Protein AF-A0A8I0LE30-F1 (afdb_monomer)

pLDDT: mean 90.06, std 8.01, range [55.5, 97.81]

Radius of gyration: 14.78 Å; Cα contacts (8 Å, |Δi|>4): 82; chains: 1; bounding box: 33×23×41 Å

Sequence (80 aa):
EMKALLGDRFDVMSMAEAGVSEDAEETGATFAENAVIKAQALMNQAKCAVVADDSGLVVDALDGRPGIYSARYAGVHGDD

Nearest PDB structures (foldseek):
  4bnq-assembly1_B  TM=8.551E-01  e=2.504E-03  Staphylococcus aureus
  2q16-assembly1_B  TM=8.945E-01  e=4.251E-03  Escherichia coli K-12
  2pyu-assembly1_A-2  TM=8.188E-01  e=3.263E-03  Escherichia coli K-12

Foldseek 3Di:
DVCVVCDPVDDDDDCVRLVHDFPFDQPDPAQVSSQVSRQVVVCVVSVDGGGGGQDADADVVVVGPPHSCRQQSVHDRPPD

InterPro domains:
  IPR002637 RdgB/HAM1 [PF01725] (1-79)
  IPR029001 Inosine triphosphate pyrophosphatase-like [G3DSA:3.90.950.10] (1-80)
  IPR029001 Inosine triphosphate pyrophosphatase-like [SSF52972] (1-80)

Structure (mmCIF, N/CA/C/O backbone):
data_AF-A0A8I0LE30-F1
#
_entry.id   AF-A0A8I0LE30-F1
#
loop_
_atom_site.group_PDB
_atom_site.id
_atom_site.type_symbol
_atom_site.label_atom_id
_atom_site.label_alt_id
_atom_site.label_comp_id
_atom_site.label_asym_id
_atom_site.label_entity_id
_atom_site.label_seq_id
_atom_site.pdbx_PDB_ins_code
_atom_site.Cartn_x
_atom_site.Cartn_y
_atom_site.Cartn_z
_atom_site.occupancy
_atom_site.B_iso_or_equiv
_atom_site.auth_seq_id
_atom_site.auth_comp_id
_atom_site.auth_asym_id
_atom_site.auth_atom_id
_atom_site.pdbx_PDB_model_num
ATOM 1 N N . GLU A 1 1 ? -13.422 2.187 -0.225 1.00 84.44 1 GLU A N 1
ATOM 2 C CA . GLU A 1 1 ? -13.677 0.823 -0.749 1.00 84.44 1 GLU A CA 1
ATOM 3 C C . GLU A 1 1 ? -13.706 -0.243 0.345 1.00 84.44 1 GLU A C 1
ATOM 5 O O . GLU A 1 1 ? -14.700 -0.951 0.442 1.00 8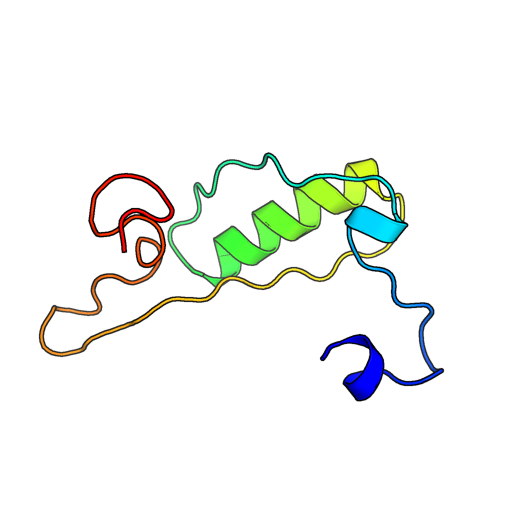4.44 1 GLU A O 1
ATOM 10 N N . MET A 1 2 ? -12.699 -0.311 1.229 1.00 89.44 2 MET A N 1
ATOM 11 C CA . MET A 1 2 ? -12.638 -1.306 2.319 1.00 89.44 2 MET A CA 1
ATOM 12 C C . MET A 1 2 ? -13.910 -1.405 3.180 1.00 89.44 2 MET A C 1
ATOM 14 O O . MET A 1 2 ? -14.403 -2.511 3.385 1.00 89.44 2 MET A O 1
ATOM 18 N N . LYS A 1 3 ? -14.498 -0.275 3.617 1.00 89.06 3 LYS A N 1
ATOM 19 C CA . LYS A 1 3 ? -15.758 -0.284 4.393 1.00 89.06 3 LYS A CA 1
ATOM 20 C C . LYS A 1 3 ? -16.900 -0.984 3.637 1.00 89.06 3 LYS A C 1
ATOM 22 O O . LYS A 1 3 ? -17.640 -1.765 4.218 1.00 89.06 3 LYS A O 1
ATOM 27 N N . ALA A 1 4 ? -17.006 -0.751 2.326 1.00 90.44 4 ALA A N 1
ATOM 28 C CA . ALA A 1 4 ? -18.044 -1.354 1.490 1.00 90.44 4 ALA A CA 1
ATOM 29 C C . ALA A 1 4 ? -17.824 -2.863 1.276 1.00 90.44 4 ALA A C 1
ATOM 31 O O . ALA A 1 4 ? -18.784 -3.626 1.280 1.00 90.44 4 ALA A O 1
ATOM 32 N N . LEU A 1 5 ? -16.568 -3.299 1.118 1.00 90.50 5 LEU A N 1
ATOM 33 C CA . LEU A 1 5 ? -16.219 -4.715 0.930 1.00 90.50 5 LEU A CA 1
ATOM 34 C C . LEU A 1 5 ? -16.406 -5.547 2.208 1.00 90.50 5 LEU A C 1
ATOM 36 O O . LEU A 1 5 ? -16.832 -6.704 2.158 1.00 90.50 5 LEU A O 1
ATOM 40 N N . LEU A 1 6 ? -16.060 -4.978 3.361 1.00 91.38 6 LEU A N 1
ATOM 41 C CA . LEU A 1 6 ? -16.112 -5.683 4.640 1.00 91.38 6 LEU A CA 1
ATOM 42 C C . LEU A 1 6 ? -17.516 -5.654 5.261 1.00 91.38 6 LEU A C 1
ATOM 44 O O . LEU A 1 6 ? -17.906 -6.643 5.897 1.00 91.38 6 LEU A O 1
ATOM 48 N N . GLY A 1 7 ? -18.291 -4.598 4.990 1.00 89.81 7 GLY A N 1
ATOM 49 C CA . GLY A 1 7 ? -19.628 -4.385 5.542 1.00 89.81 7 GLY A CA 1
ATOM 50 C C . GLY A 1 7 ? -19.605 -4.295 7.068 1.00 89.81 7 GLY A C 1
ATOM 51 O O . GLY A 1 7 ? -18.566 -4.031 7.668 1.00 89.81 7 GLY A O 1
ATOM 52 N N . ASP A 1 8 ? -20.728 -4.614 7.708 1.00 93.31 8 ASP A N 1
ATOM 53 C CA . ASP A 1 8 ? -20.899 -4.487 9.167 1.00 93.31 8 ASP A CA 1
ATOM 54 C C . ASP A 1 8 ? -20.179 -5.579 9.987 1.00 93.31 8 ASP A C 1
ATOM 56 O O . ASP A 1 8 ? -20.377 -5.705 11.194 1.00 93.31 8 ASP A O 1
ATOM 60 N N . ARG A 1 9 ? -19.349 -6.412 9.343 1.00 94.50 9 ARG A N 1
ATOM 61 C CA . ARG A 1 9 ? -18.583 -7.476 10.020 1.00 94.50 9 ARG A CA 1
ATOM 62 C C . ARG A 1 9 ? -17.418 -6.934 10.841 1.00 94.50 9 ARG A C 1
ATOM 64 O O . ARG A 1 9 ? -16.949 -7.621 11.744 1.00 94.50 9 ARG A O 1
ATOM 71 N N . PHE A 1 10 ? -16.938 -5.743 10.497 1.00 93.06 10 PHE A N 1
ATOM 72 C CA . PHE A 1 10 ? -15.807 -5.089 11.139 1.00 93.06 10 PHE A CA 1
ATOM 73 C C . PHE A 1 10 ? -16.100 -3.599 11.293 1.00 93.06 10 PHE A C 1
ATOM 75 O O . PHE A 1 10 ? -16.681 -2.987 10.399 1.00 93.06 10 PHE A O 1
ATOM 82 N N . ASP A 1 11 ? -15.645 -3.013 12.398 1.00 93.00 11 ASP A N 1
ATOM 83 C CA . ASP A 1 11 ? -15.591 -1.561 12.538 1.00 93.00 11 ASP A CA 1
ATOM 84 C C . ASP A 1 11 ? -14.335 -1.049 11.825 1.00 93.00 11 ASP A C 1
ATOM 86 O O . ASP A 1 11 ? -13.207 -1.281 12.265 1.00 93.00 11 ASP A O 1
ATOM 90 N N . VAL A 1 12 ? -14.531 -0.443 10.654 1.00 94.00 12 VAL A N 1
ATOM 91 C CA . VAL A 1 12 ? -13.447 -0.018 9.768 1.00 94.00 12 VAL A CA 1
ATOM 92 C C . VAL A 1 12 ? -13.320 1.495 9.830 1.00 94.00 12 VAL A C 1
ATOM 94 O O . VAL A 1 12 ? -14.249 2.231 9.485 1.00 94.00 12 VAL A O 1
ATOM 97 N N . MET A 1 13 ? -12.124 1.954 10.177 1.00 93.56 13 MET A N 1
ATOM 98 C CA . MET A 1 13 ? -11.759 3.364 10.244 1.00 93.56 13 MET A CA 1
ATOM 99 C C . MET A 1 13 ? -10.573 3.670 9.329 1.00 93.56 13 MET A C 1
ATOM 101 O O . MET A 1 13 ? -9.714 2.827 9.081 1.00 93.56 13 MET A O 1
ATOM 105 N N . SER A 1 14 ? -10.555 4.883 8.796 1.00 93.19 14 SER A N 1
ATOM 106 C CA . SER A 1 14 ? -9.414 5.468 8.098 1.00 93.19 14 SER A CA 1
ATOM 107 C C . SER A 1 14 ? -8.355 5.949 9.093 1.00 93.19 14 SER A C 1
ATOM 109 O O . SER A 1 14 ? -8.646 6.163 10.269 1.00 93.19 14 SER A O 1
ATOM 111 N N . MET A 1 15 ? -7.133 6.192 8.612 1.00 92.31 15 MET A N 1
ATOM 112 C CA . MET A 1 15 ? -6.056 6.765 9.432 1.00 92.31 15 MET A CA 1
ATOM 113 C C . MET A 1 15 ? -6.457 8.098 10.080 1.00 92.31 15 MET A C 1
ATOM 115 O O . MET A 1 15 ? -6.179 8.320 11.255 1.00 92.31 15 MET A O 1
ATOM 119 N N . ALA A 1 16 ? -7.181 8.947 9.341 1.00 92.12 16 ALA A N 1
ATOM 120 C CA . ALA A 1 16 ? -7.670 10.229 9.841 1.00 92.12 16 ALA A CA 1
ATOM 121 C C . ALA A 1 16 ? -8.689 10.064 10.983 1.00 92.12 16 ALA A C 1
ATOM 123 O O . ALA A 1 16 ? -8.598 10.765 11.986 1.00 92.12 16 ALA A O 1
ATOM 124 N N . GLU A 1 17 ? -9.628 9.118 10.861 1.00 93.88 17 GLU A N 1
ATOM 125 C CA . GLU A 1 17 ? -10.593 8.795 11.927 1.00 93.88 17 GLU A CA 1
ATOM 126 C C . GLU A 1 17 ? -9.895 8.223 13.172 1.00 93.88 17 GLU A C 1
ATOM 128 O O . GLU A 1 17 ? -10.304 8.512 14.294 1.00 93.88 17 GLU A O 1
ATOM 133 N N . ALA A 1 18 ? -8.822 7.452 12.978 1.00 92.00 18 ALA A N 1
ATOM 134 C CA . ALA A 1 18 ? -8.002 6.901 14.055 1.00 92.00 18 ALA A CA 1
ATOM 135 C C . ALA A 1 18 ? -7.004 7.912 14.658 1.00 92.00 18 ALA A C 1
ATOM 137 O O . ALA A 1 18 ? -6.378 7.615 15.675 1.00 92.00 18 ALA A O 1
ATOM 138 N N . GLY A 1 19 ? -6.838 9.094 14.052 1.00 92.94 19 GLY A N 1
ATOM 139 C CA . GLY A 1 19 ? -5.881 10.109 14.499 1.00 92.94 19 GLY A CA 1
ATOM 140 C C . GLY A 1 19 ? -4.414 9.680 14.377 1.00 92.94 19 GLY A C 1
ATOM 141 O O . GLY A 1 19 ? -3.588 10.118 15.176 1.00 92.94 19 GLY A O 1
ATOM 142 N N . VAL A 1 20 ? -4.094 8.815 13.411 1.00 91.69 20 VAL A N 1
ATOM 143 C CA . VAL A 1 20 ? -2.735 8.309 13.151 1.00 91.69 20 VAL A CA 1
ATOM 144 C C . VAL A 1 20 ? -2.250 8.743 11.774 1.00 91.69 20 VAL A C 1
ATOM 146 O O . VAL A 1 20 ? -3.052 9.052 10.890 1.00 91.69 20 VAL A O 1
ATOM 149 N N . SER A 1 21 ? -0.936 8.740 11.575 1.00 89.69 21 SER A N 1
ATOM 150 C CA . SER A 1 21 ? -0.325 9.040 10.283 1.00 89.69 21 SER A CA 1
ATOM 151 C C . SER A 1 21 ? 0.768 8.040 9.950 1.00 89.69 21 SER A C 1
ATOM 153 O O . SER A 1 21 ? 1.503 7.556 10.815 1.00 89.69 21 SER A O 1
ATOM 155 N N . GLU A 1 22 ? 0.872 7.752 8.664 1.00 81.44 22 GLU A N 1
ATOM 156 C CA . GLU A 1 22 ? 1.928 6.932 8.106 1.00 81.44 22 GLU A CA 1
ATOM 157 C C . GLU A 1 22 ? 3.170 7.787 7.852 1.00 81.44 22 GLU A C 1
ATOM 159 O O . GLU A 1 22 ? 3.103 8.779 7.136 1.00 81.44 22 GLU A O 1
ATOM 164 N N . ASP A 1 23 ? 4.287 7.400 8.464 1.00 79.25 23 ASP A N 1
ATOM 165 C CA . ASP A 1 23 ? 5.601 8.039 8.285 1.00 79.25 23 ASP A CA 1
ATOM 166 C C . ASP A 1 23 ? 6.698 6.963 8.167 1.00 79.25 23 ASP A C 1
ATOM 168 O O . ASP A 1 23 ? 7.802 7.075 8.694 1.00 79.25 23 ASP A O 1
ATOM 172 N N . ALA A 1 24 ? 6.336 5.821 7.575 1.00 86.12 24 ALA A N 1
ATOM 173 C CA . ALA A 1 24 ? 7.232 4.686 7.424 1.00 86.12 24 ALA A CA 1
ATOM 174 C C . ALA A 1 24 ? 7.994 4.788 6.102 1.00 86.12 24 ALA A C 1
ATOM 176 O O . ALA A 1 24 ? 7.387 4.902 5.039 1.00 86.12 24 ALA A O 1
ATOM 177 N N . GLU A 1 25 ? 9.322 4.688 6.156 1.00 87.38 25 GLU A N 1
ATOM 178 C CA . GLU A 1 25 ? 10.130 4.598 4.942 1.00 87.38 25 GLU A CA 1
ATOM 179 C C . GLU A 1 25 ? 9.876 3.266 4.212 1.00 87.38 25 GLU A C 1
ATOM 181 O O . GLU A 1 25 ? 10.112 2.177 4.747 1.00 87.38 25 GLU A O 1
ATOM 186 N N . GLU A 1 26 ? 9.432 3.355 2.956 1.00 87.62 26 GLU A N 1
ATOM 187 C CA . GLU A 1 26 ? 9.206 2.220 2.053 1.00 87.62 26 GLU A CA 1
ATOM 188 C C . GLU A 1 26 ? 10.536 1.632 1.559 1.00 87.62 26 GLU A C 1
ATOM 190 O O . GLU A 1 26 ? 11.021 1.926 0.463 1.00 87.62 26 GLU A O 1
ATOM 195 N N . THR A 1 27 ? 11.151 0.816 2.411 1.00 93.06 27 THR A N 1
ATOM 196 C CA . THR A 1 27 ? 12.459 0.179 2.182 1.00 93.06 27 THR A CA 1
ATOM 197 C C . THR A 1 27 ? 12.362 -1.234 1.600 1.00 93.06 27 THR A C 1
ATOM 199 O O . THR A 1 27 ? 13.384 -1.900 1.430 1.00 93.06 27 THR A O 1
ATOM 202 N N . GLY A 1 28 ? 11.150 -1.703 1.289 1.00 91.44 28 GLY A N 1
ATOM 203 C CA . GLY A 1 28 ? 10.916 -3.005 0.675 1.00 91.44 28 GLY A CA 1
ATOM 204 C C . GLY A 1 28 ? 11.397 -3.066 -0.776 1.00 91.44 28 GLY A C 1
ATOM 205 O O . GLY A 1 28 ? 11.442 -2.066 -1.492 1.00 91.44 28 GLY A O 1
ATOM 206 N N . ALA A 1 29 ? 11.736 -4.270 -1.229 1.00 93.31 29 ALA A N 1
ATOM 207 C CA . ALA A 1 29 ? 12.068 -4.572 -2.619 1.00 93.31 29 ALA A CA 1
ATOM 208 C C . ALA A 1 29 ? 10.832 -4.989 -3.441 1.00 93.31 29 ALA A C 1
ATOM 210 O O . ALA A 1 29 ? 10.916 -5.125 -4.663 1.00 93.31 29 ALA A O 1
ATOM 211 N N . THR A 1 30 ? 9.683 -5.195 -2.792 1.00 94.69 30 THR A N 1
ATOM 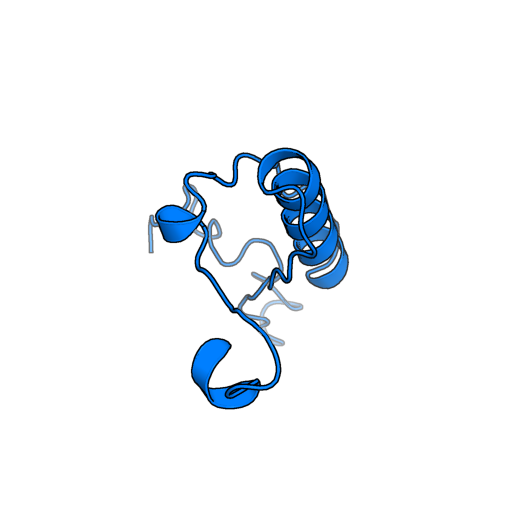212 C CA . THR A 1 30 ? 8.418 -5.588 -3.427 1.00 94.69 30 THR A CA 1
ATOM 213 C C . THR A 1 30 ? 7.231 -4.807 -2.862 1.00 94.69 30 THR A C 1
ATOM 215 O O . THR A 1 30 ? 7.274 -4.341 -1.724 1.00 94.69 30 THR A O 1
ATOM 218 N N . PHE A 1 31 ? 6.130 -4.737 -3.621 1.00 95.25 31 PHE A N 1
ATOM 219 C CA . PHE A 1 31 ? 4.868 -4.146 -3.149 1.00 95.25 31 PHE A CA 1
ATOM 220 C C . PHE A 1 31 ? 4.378 -4.794 -1.845 1.00 95.25 31 PHE A C 1
ATOM 222 O O . PHE A 1 31 ? 3.964 -4.119 -0.909 1.00 95.25 31 PHE A O 1
ATOM 229 N N . ALA A 1 32 ? 4.481 -6.123 -1.744 1.00 96.12 32 ALA A N 1
ATOM 230 C CA . ALA A 1 32 ? 4.064 -6.848 -0.548 1.00 96.12 32 ALA A CA 1
ATOM 231 C C . ALA A 1 32 ? 4.891 -6.454 0.688 1.00 96.12 32 ALA A C 1
ATOM 233 O O . ALA A 1 32 ? 4.334 -6.283 1.770 1.00 96.12 32 ALA A O 1
ATOM 234 N N . GLU A 1 33 ? 6.206 -6.280 0.537 1.00 96.12 33 GLU A N 1
ATOM 235 C CA . GLU A 1 33 ? 7.078 -5.840 1.633 1.00 96.12 33 GLU A CA 1
ATOM 236 C C . GLU A 1 33 ? 6.749 -4.413 2.079 1.00 96.12 33 GLU A C 1
ATOM 238 O O . GLU A 1 33 ? 6.626 -4.171 3.279 1.00 96.12 33 GLU A O 1
ATOM 243 N N . ASN A 1 34 ? 6.522 -3.492 1.138 1.00 94.62 34 ASN A N 1
ATOM 244 C CA . ASN A 1 34 ? 6.091 -2.132 1.464 1.00 94.62 34 ASN A CA 1
ATOM 245 C C . ASN A 1 34 ? 4.735 -2.125 2.179 1.00 94.62 34 ASN A C 1
ATOM 247 O O . ASN A 1 34 ? 4.601 -1.485 3.219 1.00 94.62 34 ASN A O 1
ATOM 251 N N . ALA A 1 35 ? 3.745 -2.882 1.697 1.00 95.06 35 ALA A N 1
ATOM 252 C CA . ALA A 1 35 ? 2.441 -2.989 2.354 1.00 95.06 35 ALA A CA 1
ATOM 253 C C . ALA A 1 35 ? 2.563 -3.501 3.804 1.00 95.06 35 ALA A C 1
ATOM 255 O O . ALA A 1 35 ? 1.897 -2.990 4.705 1.00 95.06 35 ALA A O 1
ATOM 256 N N . VAL A 1 36 ? 3.452 -4.467 4.062 1.00 95.38 36 VAL A N 1
ATOM 257 C CA . VAL A 1 36 ? 3.723 -4.964 5.421 1.00 95.38 36 VAL A CA 1
ATOM 258 C C . VAL A 1 36 ? 4.384 -3.897 6.296 1.00 95.38 36 VAL A C 1
ATOM 260 O O . VAL A 1 36 ? 3.950 -3.707 7.433 1.00 95.38 36 VAL A O 1
ATOM 263 N N . ILE A 1 37 ? 5.398 -3.189 5.787 1.00 94.50 37 ILE A N 1
ATOM 264 C CA . ILE A 1 37 ? 6.082 -2.100 6.510 1.00 94.50 37 ILE A CA 1
ATOM 265 C C . ILE A 1 37 ? 5.066 -1.039 6.954 1.00 94.50 37 ILE A C 1
ATOM 267 O O . ILE A 1 37 ? 5.000 -0.688 8.136 1.00 94.50 37 ILE A O 1
ATOM 271 N N . LYS A 1 38 ? 4.225 -0.608 6.014 1.00 92.81 38 LYS A N 1
ATOM 272 C CA . LYS A 1 38 ? 3.144 0.363 6.200 1.00 92.81 38 LYS A CA 1
ATOM 273 C C . LYS A 1 38 ? 2.141 -0.072 7.269 1.00 92.81 38 LYS A C 1
ATOM 275 O O . LYS A 1 38 ? 1.928 0.621 8.270 1.00 92.81 38 LYS A O 1
ATOM 280 N N . ALA A 1 39 ? 1.606 -1.289 7.142 1.00 94.62 39 ALA A N 1
ATOM 281 C CA . ALA A 1 39 ? 0.672 -1.846 8.121 1.00 94.62 39 ALA A CA 1
ATOM 282 C C . ALA A 1 39 ? 1.292 -1.954 9.524 1.00 94.62 39 ALA A C 1
ATOM 284 O O . ALA A 1 39 ? 0.650 -1.605 10.518 1.00 94.62 39 ALA A O 1
ATOM 285 N N . GLN A 1 40 ? 2.543 -2.411 9.622 1.00 93.31 40 GLN A N 1
ATOM 286 C CA . GLN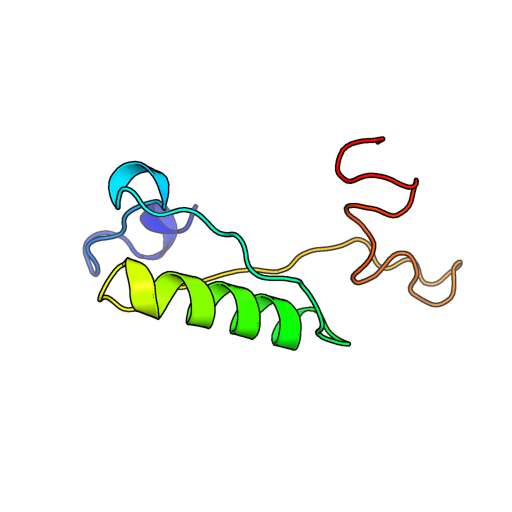 A 1 40 ? 3.218 -2.617 10.902 1.00 93.31 40 GLN A CA 1
ATOM 287 C C . GLN A 1 40 ? 3.524 -1.299 11.622 1.00 93.31 40 GLN A C 1
ATOM 289 O O . GLN A 1 40 ? 3.388 -1.224 12.850 1.00 93.31 40 GLN A O 1
ATOM 294 N N . ALA A 1 41 ? 3.912 -0.263 10.876 1.00 91.94 41 ALA A N 1
ATOM 295 C CA . ALA A 1 41 ? 4.169 1.064 11.423 1.00 91.94 41 ALA A CA 1
ATOM 296 C C . ALA A 1 41 ? 2.901 1.678 12.034 1.00 91.94 41 ALA A C 1
ATOM 298 O O . ALA A 1 41 ? 2.929 2.184 13.161 1.00 91.94 41 ALA A O 1
ATOM 299 N N . LEU A 1 42 ? 1.773 1.560 11.333 1.00 93.19 42 LEU A N 1
ATOM 300 C CA . LEU A 1 42 ? 0.481 2.076 11.782 1.00 93.19 42 LEU A CA 1
ATOM 301 C C . LEU A 1 42 ? -0.134 1.249 12.912 1.00 93.19 42 LEU A C 1
ATOM 303 O O . LEU A 1 42 ? -0.730 1.820 13.823 1.00 93.19 42 LEU A O 1
ATOM 307 N N . MET A 1 43 ? 0.039 -0.075 12.913 1.00 93.50 43 MET A N 1
ATOM 308 C CA . MET A 1 43 ? -0.500 -0.959 13.957 1.00 93.50 43 MET A CA 1
ATOM 309 C C . MET A 1 43 ? -0.029 -0.543 15.357 1.00 93.50 43 MET A C 1
ATOM 311 O O . MET A 1 43 ? -0.809 -0.527 16.314 1.00 93.50 43 MET A O 1
ATOM 315 N N . ASN A 1 44 ? 1.235 -0.128 15.472 1.00 86.12 44 ASN A N 1
ATOM 316 C CA . ASN A 1 44 ? 1.805 0.348 16.730 1.00 86.12 44 ASN A CA 1
ATOM 317 C C . ASN A 1 44 ? 1.150 1.641 17.232 1.00 86.12 44 ASN A C 1
ATOM 319 O O . ASN A 1 44 ? 1.086 1.846 18.447 1.00 86.12 44 ASN A O 1
ATOM 323 N N . GLN A 1 45 ? 0.660 2.492 16.330 1.00 89.94 45 GLN A N 1
ATOM 324 C CA . GLN A 1 45 ? -0.012 3.748 16.665 1.00 89.94 45 GLN A CA 1
ATOM 325 C C . GLN A 1 45 ? -1.509 3.528 16.929 1.00 89.94 45 GLN A C 1
ATOM 327 O O . GLN A 1 45 ? -2.011 3.948 17.968 1.00 89.94 45 GLN A O 1
ATOM 332 N N . ALA A 1 46 ? -2.193 2.807 16.036 1.00 91.12 46 ALA A N 1
ATOM 333 C CA . ALA A 1 46 ? -3.645 2.623 16.039 1.00 91.12 46 ALA A CA 1
ATOM 334 C C . ALA A 1 46 ? -4.154 1.644 17.111 1.00 91.12 46 ALA A C 1
ATOM 336 O O . ALA A 1 46 ? -5.332 1.663 17.457 1.00 91.12 46 ALA A O 1
ATOM 337 N N . LYS A 1 47 ? -3.275 0.784 17.652 1.00 89.69 47 LYS A N 1
ATOM 338 C CA . LYS A 1 47 ? -3.608 -0.228 18.678 1.00 89.69 47 LYS A CA 1
ATOM 339 C C . LYS A 1 47 ? -4.702 -1.219 18.251 1.00 89.69 47 LYS A C 1
ATOM 341 O O . LYS A 1 47 ? -5.353 -1.829 19.096 1.00 89.69 47 LYS A O 1
ATOM 346 N N . CYS A 1 48 ? -4.873 -1.419 16.950 1.00 9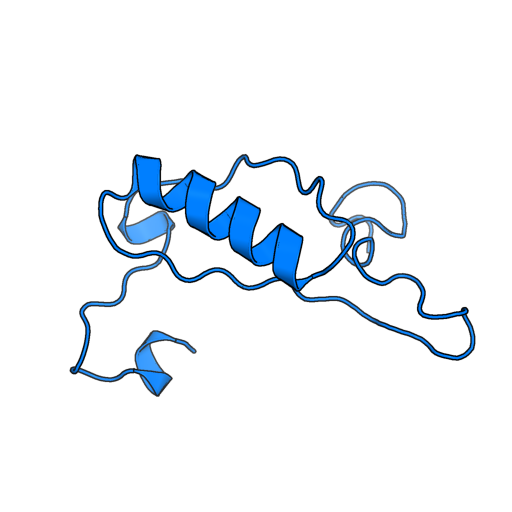3.88 48 CYS A N 1
ATOM 347 C CA . CYS A 1 48 ? -5.801 -2.374 16.356 1.00 93.88 48 CYS A CA 1
ATOM 348 C C . CYS A 1 48 ? -5.167 -3.032 15.122 1.00 93.88 48 CYS A C 1
ATOM 350 O O . CYS A 1 48 ? -4.053 -2.689 14.724 1.00 93.88 48 CYS A O 1
ATOM 352 N N . ALA A 1 49 ? -5.858 -4.009 14.531 1.00 94.62 49 ALA A N 1
ATOM 353 C CA . ALA A 1 49 ? -5.417 -4.596 13.273 1.00 94.62 49 ALA A CA 1
ATOM 354 C C . ALA A 1 49 ? -5.447 -3.540 12.156 1.00 94.62 49 ALA A C 1
ATOM 356 O O . ALA A 1 49 ? -6.444 -2.839 11.995 1.00 94.62 49 ALA A O 1
ATOM 357 N N . VAL A 1 50 ? -4.368 -3.458 11.375 1.00 94.75 50 VAL A N 1
ATOM 358 C CA . VAL A 1 50 ? -4.241 -2.527 10.249 1.00 94.75 50 VAL A CA 1
ATOM 359 C C . VAL A 1 50 ? -4.127 -3.311 8.951 1.00 94.75 50 VAL A C 1
ATOM 361 O O . VAL A 1 50 ? -3.418 -4.313 8.877 1.00 94.75 50 VAL A O 1
ATOM 364 N N . VAL A 1 51 ? -4.821 -2.822 7.927 1.00 93.81 51 VAL A N 1
ATOM 365 C CA . VAL A 1 51 ? -4.666 -3.253 6.539 1.00 93.81 51 VAL A CA 1
ATOM 366 C C . VAL A 1 51 ? -4.035 -2.094 5.778 1.00 93.81 51 VAL A C 1
ATOM 368 O O . VAL A 1 51 ? -4.540 -0.975 5.850 1.00 93.81 51 VAL A O 1
ATOM 371 N N . ALA A 1 52 ? -2.948 -2.366 5.064 1.00 93.31 52 ALA A N 1
ATOM 372 C CA . ALA A 1 52 ? -2.313 -1.422 4.155 1.00 93.31 52 ALA A CA 1
ATOM 373 C C . ALA A 1 52 ? -2.179 -2.057 2.769 1.00 93.31 52 ALA A C 1
ATOM 375 O O . ALA A 1 52 ? -2.169 -3.283 2.639 1.00 93.31 52 ALA A O 1
ATOM 376 N N . ASP A 1 53 ? -2.087 -1.210 1.753 1.00 92.38 53 ASP A N 1
ATOM 377 C CA . ASP A 1 53 ? -1.918 -1.591 0.354 1.00 92.38 53 ASP A CA 1
ATOM 378 C C . ASP A 1 53 ? -0.707 -0.854 -0.227 1.00 92.38 53 ASP A C 1
ATOM 380 O O . ASP A 1 53 ? -0.391 0.259 0.205 1.00 92.38 53 ASP A O 1
ATOM 384 N N . ASP A 1 54 ? -0.020 -1.464 -1.188 1.00 93.25 54 ASP A N 1
ATOM 385 C CA . ASP A 1 54 ? 1.043 -0.818 -1.954 1.00 93.25 54 ASP A CA 1
ATOM 386 C C . ASP A 1 54 ? 0.856 -1.102 -3.438 1.00 93.25 54 ASP A C 1
ATOM 388 O O . ASP A 1 54 ? 0.895 -2.248 -3.885 1.00 93.25 54 ASP A O 1
ATOM 392 N N . SER A 1 55 ? 0.626 -0.036 -4.196 1.00 92.00 55 SER A N 1
ATOM 393 C CA . SER A 1 55 ? 0.267 -0.118 -5.605 1.00 92.00 55 SER A CA 1
ATO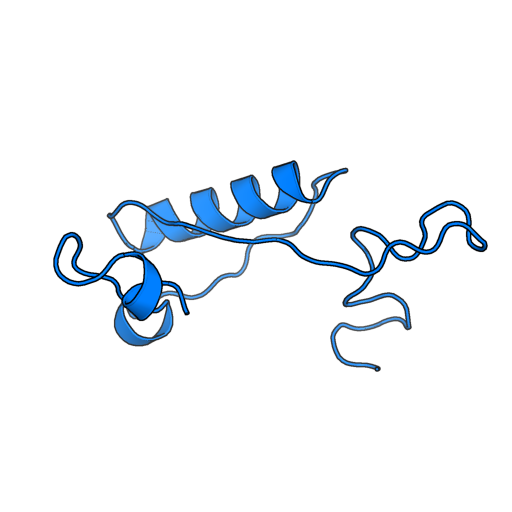M 394 C C . SER A 1 55 ? 1.271 0.633 -6.468 1.00 92.00 55 SER A C 1
ATOM 396 O O . SER A 1 55 ? 1.964 1.550 -6.030 1.00 92.00 55 SER A O 1
ATOM 398 N N . GLY A 1 56 ? 1.355 0.228 -7.731 1.00 92.94 56 GLY A N 1
ATOM 399 C CA . GLY A 1 56 ? 2.225 0.861 -8.703 1.00 92.94 56 GLY A CA 1
ATOM 400 C C . GLY A 1 56 ? 1.963 0.370 -10.118 1.00 92.94 56 GLY A C 1
ATOM 401 O O . GLY A 1 56 ? 1.255 -0.611 -10.348 1.00 92.94 56 GLY A O 1
ATOM 402 N N . LEU A 1 57 ? 2.550 1.072 -11.077 1.00 94.69 57 LEU A N 1
ATOM 403 C CA . LEU A 1 57 ? 2.551 0.729 -12.483 1.00 94.69 57 LEU A CA 1
ATOM 404 C C . LEU A 1 57 ? 3.741 -0.182 -12.800 1.00 94.69 57 LEU A C 1
ATOM 406 O O . LEU A 1 57 ? 4.891 0.129 -12.491 1.00 94.69 57 LEU A O 1
ATOM 410 N N . VAL A 1 58 ? 3.463 -1.286 -13.484 1.00 96.06 58 VAL A N 1
ATOM 411 C CA . VAL A 1 58 ? 4.469 -2.213 -14.008 1.00 96.06 58 VAL A CA 1
ATOM 412 C C . VAL A 1 58 ? 4.328 -2.227 -15.523 1.00 96.06 58 VAL A C 1
ATOM 414 O O . VAL A 1 58 ? 3.257 -2.544 -16.038 1.00 96.06 58 VAL A O 1
ATOM 417 N N . VAL A 1 59 ? 5.387 -1.845 -16.240 1.00 96.62 59 VAL A N 1
ATOM 418 C CA . VAL A 1 59 ? 5.382 -1.785 -17.707 1.00 96.62 59 VAL A CA 1
ATOM 419 C C . VAL A 1 59 ? 6.399 -2.767 -18.268 1.00 96.62 59 VAL A C 1
A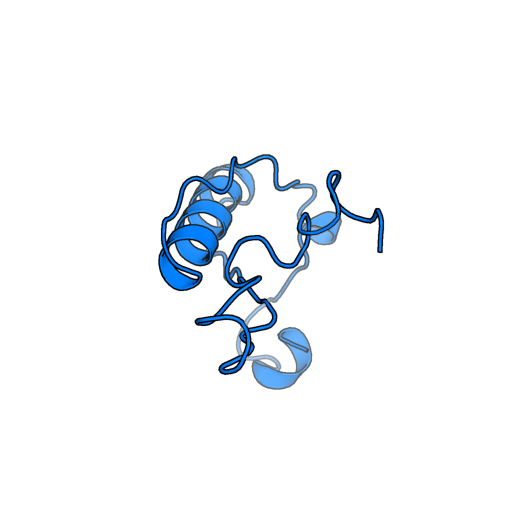TOM 421 O O . VAL A 1 59 ? 7.605 -2.577 -18.112 1.00 96.62 59 VAL A O 1
ATOM 424 N N . ASP A 1 60 ? 5.919 -3.781 -18.987 1.00 97.12 60 ASP A N 1
ATOM 425 C CA . ASP A 1 60 ? 6.768 -4.824 -19.580 1.00 97.12 60 ASP A CA 1
ATOM 426 C C . ASP A 1 60 ? 7.844 -4.239 -20.506 1.00 97.12 60 ASP A C 1
ATOM 428 O O . ASP A 1 60 ? 9.009 -4.617 -20.432 1.00 97.12 60 ASP A O 1
ATOM 432 N N . ALA A 1 61 ? 7.481 -3.246 -21.326 1.00 97.81 61 ALA A N 1
ATOM 433 C CA . ALA A 1 61 ? 8.408 -2.569 -22.238 1.00 97.81 61 ALA A CA 1
ATOM 434 C C . ALA A 1 61 ? 9.505 -1.749 -21.528 1.00 97.81 61 ALA A C 1
ATOM 436 O O . ALA A 1 61 ? 10.451 -1.307 -22.177 1.00 97.81 61 ALA A O 1
ATOM 437 N N . LEU A 1 62 ? 9.372 -1.521 -20.218 1.00 95.62 62 LEU A N 1
ATOM 438 C CA . LEU A 1 62 ? 10.353 -0.827 -19.383 1.00 95.62 62 LEU A CA 1
ATOM 439 C C . LEU A 1 62 ? 11.017 -1.773 -18.375 1.00 95.62 62 LEU A C 1
ATOM 441 O O . LEU A 1 62 ? 11.538 -1.308 -17.357 1.00 95.62 62 LEU A O 1
ATOM 445 N N . ASP A 1 63 ? 10.994 -3.081 -18.639 1.00 95.50 63 ASP A N 1
ATOM 446 C CA . ASP A 1 63 ? 11.521 -4.118 -17.747 1.00 95.50 63 ASP A CA 1
ATOM 447 C C . ASP A 1 63 ? 10.853 -4.082 -16.359 1.00 95.50 63 ASP A C 1
ATOM 449 O O . ASP A 1 63 ? 11.502 -4.193 -15.320 1.00 95.50 63 ASP A O 1
ATOM 453 N N . GLY A 1 64 ? 9.536 -3.853 -16.333 1.00 93.25 64 GLY A N 1
ATOM 454 C CA . GLY A 1 64 ? 8.730 -3.812 -15.111 1.00 93.25 64 GLY A CA 1
ATOM 455 C C . GLY A 1 64 ? 8.784 -2.489 -14.342 1.00 93.25 64 GLY A C 1
ATOM 456 O O . GLY A 1 64 ? 8.103 -2.342 -13.327 1.00 93.25 64 GLY A O 1
ATOM 457 N N . ARG A 1 65 ? 9.540 -1.495 -14.821 1.00 95.25 65 ARG A N 1
ATOM 458 C CA . ARG A 1 65 ? 9.521 -0.137 -14.255 1.00 95.25 65 ARG A CA 1
ATOM 459 C C . ARG A 1 65 ? 8.191 0.573 -14.558 1.00 95.25 65 ARG A C 1
ATOM 461 O O . ARG A 1 65 ? 7.571 0.269 -15.578 1.00 95.25 65 ARG A O 1
ATOM 468 N N . PRO A 1 66 ? 7.770 1.547 -13.729 1.00 93.12 66 PRO A N 1
ATOM 469 C CA . PRO A 1 66 ? 8.441 2.053 -12.521 1.00 93.12 66 PRO A CA 1
ATOM 470 C C . PRO A 1 66 ? 8.368 1.145 -11.279 1.00 93.12 66 PRO A C 1
ATOM 472 O O . PRO A 1 66 ? 9.214 1.268 -10.392 1.00 93.12 66 PRO A O 1
ATOM 475 N N . GLY A 1 67 ? 7.417 0.211 -11.210 1.00 93.56 67 GLY A N 1
ATOM 476 C CA . GLY A 1 67 ? 7.295 -0.737 -10.100 1.00 93.56 67 GLY A CA 1
ATOM 477 C C . GLY A 1 67 ? 7.037 -0.034 -8.763 1.00 93.56 67 GLY A C 1
ATOM 478 O O . GLY A 1 67 ? 6.235 0.894 -8.685 1.00 93.56 67 GLY A O 1
ATOM 479 N N . ILE A 1 68 ? 7.755 -0.423 -7.711 1.00 92.50 68 ILE A N 1
ATOM 480 C CA . ILE A 1 68 ? 7.648 0.189 -6.369 1.00 92.50 68 ILE A CA 1
ATOM 481 C C . ILE A 1 68 ? 8.002 1.688 -6.333 1.00 92.50 68 ILE A C 1
ATOM 483 O O . ILE A 1 68 ? 7.705 2.381 -5.368 1.00 92.50 68 ILE A O 1
ATOM 487 N N . TYR A 1 69 ? 8.636 2.214 -7.386 1.00 90.62 69 TYR A N 1
ATOM 488 C CA . TYR A 1 69 ? 8.973 3.633 -7.500 1.00 90.62 69 TYR A CA 1
ATOM 489 C C . TYR A 1 69 ? 7.893 4.442 -8.209 1.00 90.62 69 TYR A C 1
ATOM 491 O O . TYR A 1 69 ? 8.116 5.615 -8.480 1.00 90.62 69 TYR A O 1
ATOM 499 N N . SER A 1 70 ? 6.738 3.845 -8.519 1.00 91.25 70 SER A N 1
ATOM 500 C CA . SER A 1 70 ? 5.667 4.483 -9.298 1.00 91.25 70 SER A CA 1
ATOM 501 C C . SER A 1 70 ? 5.321 5.877 -8.809 1.00 91.25 70 SER A C 1
ATOM 503 O O . SER A 1 70 ? 5.302 6.813 -9.598 1.00 91.25 70 SER A O 1
ATOM 505 N N . ALA A 1 71 ? 5.137 6.025 -7.500 1.00 86.69 71 ALA A N 1
ATOM 506 C CA . ALA A 1 71 ? 4.725 7.287 -6.915 1.00 86.69 71 ALA A CA 1
AT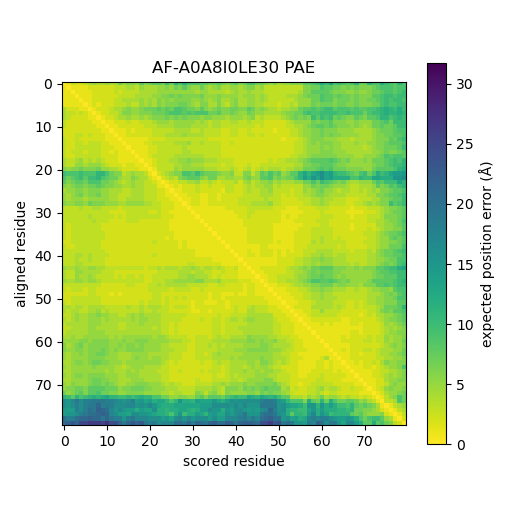OM 507 C C . ALA A 1 71 ? 5.832 8.358 -6.894 1.00 86.69 71 ALA A C 1
ATOM 509 O O . ALA A 1 71 ? 5.543 9.513 -6.626 1.00 86.69 71 ALA A O 1
ATOM 510 N N . ARG A 1 72 ? 7.092 7.982 -7.153 1.00 85.81 72 ARG A N 1
ATOM 511 C CA . ARG A 1 72 ? 8.285 8.851 -7.125 1.00 85.81 72 ARG A CA 1
ATOM 512 C C . ARG A 1 72 ? 9.144 8.696 -8.383 1.00 85.81 72 ARG A C 1
ATOM 514 O O . ARG A 1 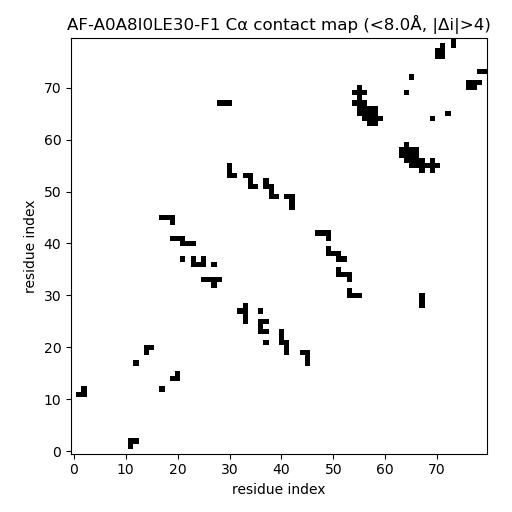72 ? 10.349 8.925 -8.359 1.00 85.81 72 ARG A O 1
ATOM 521 N N . TYR A 1 73 ? 8.544 8.260 -9.492 1.00 87.38 73 TYR A N 1
ATOM 522 C CA . TYR A 1 73 ? 9.308 7.898 -10.685 1.00 87.38 73 TYR A CA 1
ATOM 523 C C . TYR A 1 73 ? 9.922 9.119 -11.377 1.00 87.38 73 TYR A C 1
ATOM 525 O O . TYR A 1 73 ? 11.028 9.035 -11.908 1.00 87.38 73 TYR A O 1
ATOM 533 N N . ALA A 1 74 ? 9.228 10.259 -11.323 1.00 85.00 74 ALA A N 1
ATOM 534 C CA . ALA A 1 74 ? 9.693 11.537 -11.858 1.00 85.00 74 ALA A CA 1
ATOM 535 C C . ALA A 1 74 ? 10.625 12.311 -10.903 1.00 85.00 74 ALA A C 1
ATOM 537 O O . ALA A 1 74 ? 11.141 13.362 -11.275 1.00 85.00 74 ALA A O 1
ATOM 538 N N . GLY A 1 75 ? 10.884 11.796 -9.697 1.00 77.62 75 GLY A N 1
ATOM 539 C CA . GLY A 1 75 ? 11.680 12.477 -8.679 1.00 77.62 75 GLY A CA 1
ATOM 540 C C . GLY A 1 75 ? 10.993 12.450 -7.321 1.00 77.62 75 GLY A C 1
ATOM 541 O O . GLY A 1 75 ? 11.122 11.472 -6.585 1.00 77.62 75 GLY A O 1
ATOM 542 N N . VAL A 1 76 ? 10.298 13.531 -6.963 1.00 72.75 76 VAL A N 1
ATOM 543 C CA . VAL A 1 76 ? 9.587 13.630 -5.680 1.00 72.75 76 VAL A CA 1
ATOM 544 C C . VAL A 1 76 ? 8.204 12.986 -5.795 1.00 72.75 76 VAL A C 1
ATOM 546 O O . VAL A 1 76 ? 7.635 12.863 -6.878 1.00 72.75 76 VAL A O 1
ATOM 549 N N . HIS A 1 77 ? 7.676 12.517 -4.665 1.00 67.19 77 HIS A N 1
ATOM 550 C CA . HIS A 1 77 ? 6.317 12.002 -4.602 1.00 67.19 77 HIS A CA 1
ATOM 551 C C . HIS A 1 77 ? 5.304 13.086 -4.998 1.00 67.19 77 HIS A C 1
ATOM 553 O O . HIS A 1 77 ? 5.283 14.144 -4.371 1.00 67.19 77 HIS A O 1
ATOM 559 N N . GLY A 1 78 ? 4.478 12.815 -6.011 1.00 62.75 78 GLY A N 1
ATOM 560 C CA . GLY A 1 78 ? 3.489 13.770 -6.530 1.00 62.75 78 GLY A CA 1
ATOM 561 C C . GLY A 1 78 ? 4.024 14.808 -7.528 1.00 62.75 78 GLY A C 1
ATOM 562 O O . GLY A 1 78 ? 3.349 15.806 -7.760 1.00 62.75 78 GLY A O 1
ATOM 563 N N . ASP A 1 79 ? 5.223 14.600 -8.095 1.00 58.34 79 ASP A N 1
ATOM 564 C CA . ASP A 1 79 ? 5.700 15.299 -9.309 1.00 58.34 79 ASP A CA 1
ATOM 565 C C . ASP A 1 79 ? 5.219 14.570 -10.593 1.00 58.34 79 ASP A C 1
ATOM 567 O O . ASP A 1 79 ? 6.008 14.283 -11.499 1.00 58.34 79 ASP A O 1
ATOM 571 N N . ASP A 1 80 ? 3.941 14.187 -10.648 1.00 55.50 80 ASP A N 1
ATOM 572 C CA . ASP A 1 80 ? 3.298 13.494 -11.777 1.00 55.50 80 ASP A CA 1
ATOM 573 C C . ASP A 1 80 ? 2.656 14.422 -12.829 1.00 55.50 80 ASP A C 1
ATOM 575 O O . ASP A 1 80 ? 2.206 15.544 -12.495 1.00 55.50 80 ASP A O 1
#

Solvent-accessible surface area (backbone atoms only — not comparable to full-atom values): 5050 Å² total; per-residue (Å²): 108,68,59,73,78,58,40,92,81,53,95,75,75,53,51,75,79,64,74,48,78,87,84,65,82,78,78,46,96,44,44,68,48,29,14,50,52,48,19,55,58,40,25,73,70,63,76,49,95,57,85,54,80,53,81,60,49,67,31,75,97,57,80,39,38,54,26,88,39,39,63,34,64,78,58,54,74,78,61,122

Mean predicted aligned error: 4.6 Å

Secondary structure (DSSP, 8-state):
-HHHHHGGGS----HHHHT---------SSHHHHHHHHHHHHHHHHSS---------B-GGGTT-BGGGGGGTTSSTT--

Organism: NCBI:txid611301

=== Feature glossary ===
The record interleaves many kinds of information about one protein. Here is each kind framed as the question it answers.

Q: What does the local fold look like, residue by residue?
A: A 3Di character summarizes, for each residue, the relative orientation of the Cα frame of its nearest spatial neighbor. Because it encodes fold topology rather than chemistry, 3Di alignments detect remote structural similarity that sequence alignment misses.

Q: Which residues are in helices, strands, or loops?
A: Secondary structure is the local, repeating backbone conformation. DSSP classifies it into eight states by reading the hydrogen-bond network: three helix types (H, G, I), two β types (E, B), two non-regular types (T, S), and unstructured coil (-).

Q: How big and how compact is the whole molecule?
A: Three whole-structure scalars: the radius of gyration (RMS distance of Cα from centroid, in Å), the count of Cα–Cα contacts (pairs closer than 8 Å and separated by more than four residues in sequence — i.e. tertiary, not local, contacts), and the bounding-box dimensions. Together they distinguish compact globular folds from extended fibres or disordered chains.

Q: How confident is the AlphaFold model at each residue?
A: For AlphaFold models, the B-factor field carries pLDDT — the model's own estimate of local accuracy on a 0–100 scale. Regions with pLDDT<50 should be treated as essentially unmodeled; they often correspond to intrinsically disordered segments.

Q: What family and function is it annotated with?
A: Functional annotations link the protein to curated databases. InterPro entries identify conserved domains and families by matching the sequence against member-database signatures (Pfam, PROSITE, CDD, …). Gene Ontology (GO) terms describe molecular function, biological process, and cellular component in a controlled vocabulary. CATH places the structure in a hierarchical fold classification (Class/Architecture/Topology/Homologous-superfamily). The organism is the source species.

Q: What known structures does this most resemble?
A: Nearest PDB neighbors are the top structural matches found by Foldseek when searching this structure against the entire Protein Data Bank. Each hit reports a TM-score (0 to 1; >0.5 almost always implies the same fold) and an E-value. These are *structural* homologs — they may share no detectable sequence similarity.

Q: Which residues are buried vs exposed?
A: Solvent-accessible surface area (SASA) is the area in Å² traced out by the centre of a 1.4 Å probe sphere (a water molecule) rolled over the protein's van der Waals surface (Shrake–Rupley / Lee–Richards construction). Buried residues have near-zero SASA; fully exposed residues can exceed 200 Å². The total SASA scales roughly with the number of surface residues.

Q: What are the backbone torsion angles?
A: φ (phi) and ψ (psi) are the two rotatable backbone dihedrals per residue: φ is the C(i-1)–N–Cα–C torsion, ψ is the N–Cα–C–N(i+1) torsion, both in degrees on (−180°, 180°]. α-helical residues cluster near (−60°, −45°); β-strand residues near (−120°, +130°). A Ramachandran plot is simply a scatter of (φ, ψ) for every residue.

Q: Are the domains correctly placed relative to each other?
A: Predicted aligned error is AlphaFold's pairwise confidence. Unlike pLDDT (per-residue), PAE is per-residue-pair and captures whether two parts of the structure are correctly placed relative to each other. Units are ångströms of expected positional error.

Q: What if only a Cα trace is available?
A: P-SEA three-state annotation labels each residue as helix, strand, or coil based purely on the geometry of the Cα trace. It serves as a fallback when the full backbone (and thus DSSP) is unavailable.

Q: What is the amino-acid chain?
A: This is the polypeptide sequence — one letter per residue, N-terminus first. Length ranges from a few dozen residues for small domains to over a thousand for large multi-domain proteins.

Q: What do the rendered images show?
A: The six renders are orthographic views along the three Cartesian axes in both directions. Representation (cartoon, sticks, or surface) and color scheme (sequence-rainbow or by-chain) vary across proteins so the training set covers all the common visualization conventions.

Q: What do the diagnostic plots show?
A: Plot images: a contact map (which residues are close in 3D, as an N×N binary image), a Ramachandran scatter (backbone torsion angles, revealing secondary-structure composition at a glance), and — for AlphaFold structures —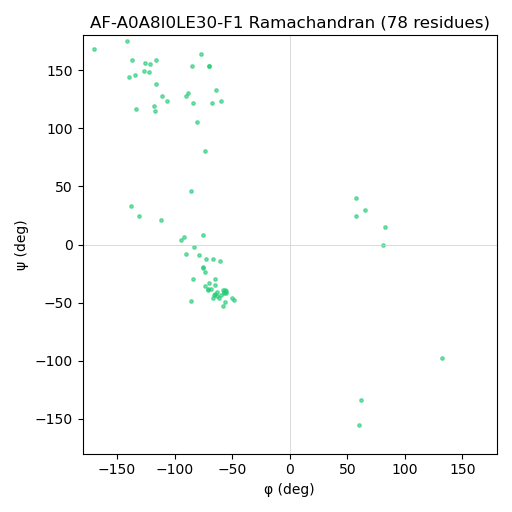 a PAE heatmap (pairwise prediction confidence).

Q: How mobile is each atom in the crystal?
A: B-factor (Debye–Waller factor) reflects atomic displacement in the crystal lattice. It is an experimental observable (units Å²), not a prediction; low values mean the atom is pinned down, high values mean it moves or is heterogeneous across the crystal.

Q: Where is each backbone atom in 3D?
A: The mmCIF table is the protein's shape written out atom by atom. For each backbone N, Cα, C, and carbonyl O, it records an (x, y, z) coordinate triple in Å plus the residue type, chain letter, and residue number.